Protein AF-A0A0M1P7E1-F1 (afdb_monomer_lite)

Radius of gyration: 19.69 Å; chains: 1; bounding box: 41×51×54 Å

Sequence (138 aa):
MKQKCLGGPGIKRDLYNEAEIALLKEESYTLNNKAEAVSRSNFLPTADNFRFALNIYMRNSPHYKLDLSDGGWETFNKVLKIRHRIVHPKAINDFMIADIDLEIVTKGYRWFNWVVLSALLNLVEYQDEMIKKLKNLN

Structure (mmCIF, N/CA/C/O backbone):
data_AF-A0A0M1P7E1-F1
#
_entry.id   AF-A0A0M1P7E1-F1
#
loop_
_atom_site.group_PDB
_atom_site.id
_atom_site.type_symbol
_atom_site.label_atom_id
_atom_site.label_alt_id
_atom_site.label_comp_id
_atom_site.label_asym_id
_atom_site.label_entity_id
_atom_site.label_seq_id
_atom_site.pdbx_PDB_ins_code
_atom_site.Cartn_x
_atom_site.Cartn_y
_atom_site.Cartn_z
_atom_site.occupancy
_atom_site.B_iso_or_equiv
_atom_site.auth_seq_id
_atom_site.auth_comp_id
_atom_site.auth_asym_id
_atom_site.auth_atom_id
_atom_site.pdbx_PDB_model_num
ATOM 1 N N . MET A 1 1 ? 1.818 -0.957 9.874 1.00 65.56 1 MET A N 1
ATOM 2 C CA . MET A 1 1 ? 0.336 -0.957 9.897 1.00 65.56 1 MET A CA 1
ATOM 3 C C . MET A 1 1 ? -0.213 -2.332 10.269 1.00 65.56 1 MET A C 1
ATOM 5 O O . MET A 1 1 ? -0.729 -2.453 11.367 1.00 65.56 1 MET A O 1
ATOM 9 N N . LYS A 1 2 ? -0.003 -3.387 9.466 1.00 76.44 2 LYS A N 1
ATOM 10 C CA . LYS A 1 2 ? -0.591 -4.725 9.711 1.00 76.44 2 LYS A CA 1
ATOM 11 C C . LYS A 1 2 ? -0.250 -5.369 11.062 1.00 76.44 2 LYS A C 1
ATOM 13 O O . LYS A 1 2 ? -1.142 -5.861 11.737 1.00 76.44 2 LYS A O 1
ATOM 18 N N . GLN A 1 3 ? 1.004 -5.269 11.515 1.00 70.31 3 GLN A N 1
ATOM 19 C CA . GLN A 1 3 ? 1.405 -5.771 12.841 1.00 70.31 3 GLN A CA 1
ATOM 20 C C . GLN A 1 3 ? 0.653 -5.086 13.996 1.00 70.31 3 GLN A C 1
ATOM 22 O O . GLN A 1 3 ? 0.341 -5.730 14.989 1.00 70.31 3 GLN A O 1
ATOM 27 N N . LYS A 1 4 ? 0.273 -3.806 13.851 1.00 68.19 4 LYS A N 1
ATOM 28 C CA . LYS A 1 4 ? -0.590 -3.130 14.836 1.00 68.19 4 LYS A CA 1
ATOM 29 C C . LYS A 1 4 ? -2.029 -3.657 14.805 1.00 68.19 4 LYS A C 1
ATOM 31 O O . LYS A 1 4 ? -2.662 -3.697 15.850 1.00 68.19 4 LYS A O 1
ATOM 36 N N . CYS A 1 5 ? -2.535 -4.076 13.641 1.00 66.25 5 CYS A N 1
ATOM 37 C CA . CYS A 1 5 ? -3.851 -4.715 13.526 1.00 66.25 5 CYS A CA 1
ATOM 38 C C . CYS A 1 5 ? -3.880 -6.106 14.188 1.00 66.25 5 CYS A C 1
ATOM 40 O O . CYS A 1 5 ? -4.927 -6.512 14.681 1.00 66.25 5 CYS A O 1
ATOM 42 N N . LEU A 1 6 ? -2.742 -6.814 14.209 1.00 70.62 6 LEU A N 1
ATOM 43 C CA . LEU A 1 6 ? -2.605 -8.163 14.777 1.00 70.62 6 LEU A CA 1
ATOM 44 C C . LEU A 1 6 ? -2.173 -8.190 16.257 1.00 70.62 6 LEU A C 1
ATOM 46 O O . LEU A 1 6 ? -2.504 -9.139 16.958 1.00 70.62 6 LEU A O 1
ATOM 50 N N . GLY A 1 7 ? -1.425 -7.186 16.730 1.00 57.94 7 GLY A N 1
ATOM 51 C CA . GLY A 1 7 ? -0.747 -7.193 18.036 1.00 57.94 7 GLY A CA 1
ATOM 52 C C . GLY A 1 7 ? -1.481 -6.516 19.201 1.00 57.94 7 GLY A C 1
ATOM 53 O O . GLY A 1 7 ? -0.874 -6.308 20.249 1.00 57.94 7 GLY A O 1
ATOM 54 N N . GLY A 1 8 ? -2.749 -6.127 19.043 1.00 56.16 8 GLY A N 1
ATOM 55 C CA . GLY A 1 8 ? -3.553 -5.627 20.165 1.00 56.16 8 GLY A CA 1
ATOM 56 C C . GLY A 1 8 ? -3.925 -6.753 21.145 1.00 56.16 8 GLY A C 1
ATOM 57 O O . GLY A 1 8 ? -4.051 -7.901 20.712 1.00 56.16 8 GLY A O 1
ATOM 58 N N . PRO A 1 9 ? -4.112 -6.472 22.452 1.00 43.00 9 PRO A N 1
ATOM 59 C CA . PRO A 1 9 ? -4.635 -7.455 23.399 1.00 43.00 9 PRO A CA 1
ATOM 60 C C . PRO A 1 9 ? -6.013 -7.921 22.913 1.00 43.00 9 PRO A C 1
ATOM 62 O O . PRO A 1 9 ? -6.989 -7.174 22.942 1.00 43.00 9 PRO A O 1
ATOM 65 N N . GLY A 1 10 ? -6.039 -9.145 22.389 1.00 47.78 10 GLY A N 1
ATOM 66 C CA . GLY A 1 10 ? -7.129 -9.663 21.577 1.00 47.78 10 GLY A CA 1
ATOM 67 C C . GLY A 1 10 ? -7.077 -9.105 20.155 1.00 47.78 10 GLY A C 1
ATOM 68 O O . GLY A 1 10 ? -7.485 -7.972 19.901 1.00 47.78 10 GLY A O 1
ATOM 69 N N . ILE A 1 11 ? -6.698 -9.944 19.182 1.00 49.81 11 ILE A N 1
ATOM 70 C CA . ILE A 1 11 ? -7.341 -9.841 17.869 1.00 49.81 11 ILE A CA 1
ATOM 71 C C . ILE A 1 11 ? -8.825 -9.942 18.199 1.00 49.81 11 ILE A C 1
ATOM 73 O O . ILE A 1 11 ? -9.297 -11.022 18.557 1.00 49.81 11 ILE A O 1
ATOM 77 N N . LYS A 1 12 ? -9.547 -8.820 18.180 1.00 56.06 12 LYS A N 1
ATOM 78 C CA . LYS A 1 12 ? -11.003 -8.865 18.217 1.00 56.06 12 LYS A CA 1
ATOM 79 C C . LYS A 1 12 ? -11.384 -9.569 16.925 1.00 56.06 12 LYS A C 1
ATOM 81 O O . LYS A 1 12 ? -11.447 -8.929 15.881 1.00 56.06 12 LYS A O 1
ATOM 86 N N . ARG A 1 13 ? -11.520 -10.898 16.975 1.00 53.12 13 ARG A N 1
ATOM 87 C CA . ARG A 1 13 ? -11.939 -11.727 15.837 1.00 53.12 13 ARG A CA 1
ATOM 88 C C . ARG A 1 13 ? -13.264 -11.209 15.270 1.00 53.12 13 ARG A C 1
ATOM 90 O O . ARG A 1 13 ? -13.501 -11.323 14.083 1.00 53.12 13 ARG A O 1
ATOM 97 N N . ASP A 1 14 ? -14.039 -10.504 16.087 1.00 65.62 14 ASP A N 1
ATOM 98 C CA . ASP A 1 14 ? -15.272 -9.823 15.696 1.00 65.62 14 ASP A CA 1
ATOM 99 C C . ASP A 1 14 ? -15.058 -8.620 14.749 1.00 65.62 14 ASP A C 1
ATOM 101 O O . ASP A 1 14 ? -16.005 -8.171 14.112 1.00 65.62 14 ASP A O 1
ATOM 105 N N . LEU A 1 15 ? -13.840 -8.063 14.646 1.00 75.19 15 LEU A N 1
ATOM 106 C CA . LEU A 1 15 ? -13.539 -6.909 1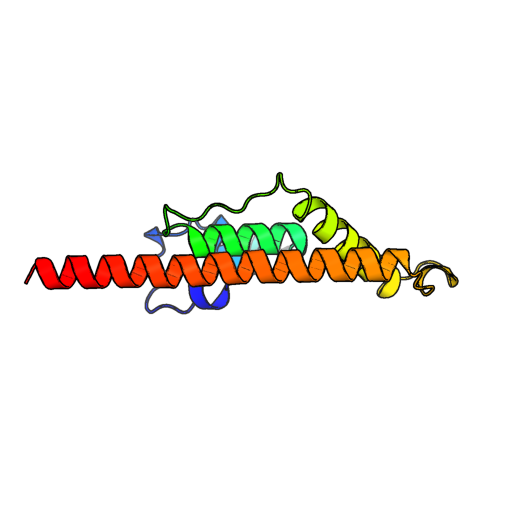3.781 1.00 75.19 15 LEU A CA 1
ATOM 107 C C . LEU A 1 15 ? -13.079 -7.290 12.370 1.00 75.19 15 LEU A C 1
ATOM 109 O O . LEU A 1 15 ? -13.182 -6.456 11.466 1.00 75.19 15 LEU A O 1
ATOM 113 N N . TYR A 1 16 ? -12.535 -8.495 12.184 1.00 86.25 16 TYR A N 1
ATOM 114 C CA . TYR A 1 16 ? -11.945 -8.940 10.921 1.00 86.25 16 TYR A CA 1
ATOM 115 C C . TYR A 1 16 ? -12.448 -10.330 10.570 1.00 86.25 16 TYR A C 1
ATOM 117 O O . TYR A 1 16 ? -12.424 -11.225 11.409 1.00 86.25 16 TYR A O 1
ATOM 125 N N . ASN A 1 17 ? -12.846 -10.538 9.319 1.00 89.94 17 ASN A N 1
ATOM 126 C CA . ASN A 1 17 ? -13.192 -11.886 8.875 1.00 89.94 17 ASN A CA 1
ATOM 127 C C . ASN A 1 17 ? -11.928 -12.751 8.684 1.00 89.94 17 ASN A C 1
ATOM 129 O O . ASN A 1 17 ? -10.810 -12.242 8.586 1.00 89.94 17 ASN A O 1
ATOM 133 N N . GLU A 1 18 ? -12.104 -14.069 8.586 1.00 89.81 18 GLU A N 1
ATOM 134 C CA . GLU A 1 18 ? -10.989 -15.019 8.453 1.00 89.81 18 GLU A CA 1
ATOM 135 C C . GLU A 1 18 ? -10.094 -14.743 7.232 1.00 89.81 18 GLU A C 1
ATOM 137 O O . GLU A 1 18 ? -8.873 -14.895 7.309 1.00 89.81 18 GLU A O 1
ATOM 142 N N . ALA A 1 19 ? -10.663 -14.262 6.120 1.00 91.88 19 ALA A N 1
ATOM 143 C CA . ALA A 1 19 ? -9.883 -13.905 4.937 1.00 91.88 19 ALA A CA 1
ATOM 144 C C . ALA A 1 19 ? -8.986 -12.683 5.197 1.00 91.88 19 ALA A C 1
ATOM 146 O O . ALA A 1 19 ? -7.817 -12.673 4.822 1.00 91.88 19 ALA A O 1
ATOM 147 N N . GLU A 1 20 ? -9.494 -11.665 5.889 1.00 92.38 20 GLU A N 1
ATOM 148 C CA . GLU A 1 20 ? -8.721 -10.485 6.283 1.00 92.38 20 GLU A CA 1
ATOM 149 C C . GLU A 1 20 ? -7.612 -10.841 7.267 1.00 92.38 20 GLU A C 1
ATOM 151 O O . GLU A 1 20 ? -6.496 -10.340 7.136 1.00 92.38 20 GLU A O 1
ATOM 156 N N . ILE A 1 21 ? -7.888 -11.738 8.217 1.00 90.19 21 ILE A N 1
ATOM 157 C CA . ILE A 1 21 ? -6.878 -12.245 9.151 1.00 90.19 21 ILE A CA 1
ATOM 158 C C . ILE A 1 21 ? -5.771 -12.981 8.385 1.00 90.19 21 ILE A C 1
ATOM 160 O O . ILE A 1 21 ? -4.591 -12.721 8.635 1.00 90.19 21 ILE A O 1
ATOM 164 N N . ALA A 1 22 ? -6.122 -13.843 7.427 1.00 91.88 22 ALA A N 1
ATOM 165 C CA . ALA A 1 22 ? -5.151 -14.542 6.585 1.00 91.88 22 ALA A CA 1
ATOM 166 C C . ALA A 1 22 ? -4.289 -13.563 5.763 1.00 91.88 22 ALA A C 1
ATOM 168 O O . ALA A 1 22 ? -3.064 -13.672 5.749 1.00 91.88 22 ALA A O 1
ATOM 169 N N . LEU A 1 23 ? -4.901 -12.539 5.153 1.00 93.38 23 LEU A N 1
ATOM 170 C CA . LEU A 1 23 ? -4.190 -11.494 4.402 1.00 93.38 23 LEU A CA 1
ATOM 171 C C . LEU A 1 23 ? -3.298 -10.616 5.297 1.00 93.38 23 LEU A C 1
ATOM 173 O O . LEU A 1 23 ? -2.197 -10.224 4.899 1.00 93.38 23 LEU A O 1
ATOM 177 N N . LEU A 1 24 ? -3.737 -10.310 6.522 1.00 91.12 24 LEU A N 1
ATOM 178 C CA . LEU A 1 24 ? -2.936 -9.578 7.505 1.00 91.12 24 LEU A CA 1
ATOM 179 C C . LEU A 1 24 ? -1.681 -10.358 7.903 1.00 91.12 24 LEU A C 1
ATOM 181 O O . LEU A 1 24 ? -0.620 -9.745 8.055 1.00 91.12 24 LEU A O 1
ATOM 185 N N . LYS A 1 25 ? -1.808 -11.683 8.034 1.00 90.44 25 LYS A N 1
ATOM 186 C CA . LYS A 1 25 ? -0.707 -12.615 8.309 1.00 90.44 25 LYS A CA 1
ATOM 187 C C . LYS A 1 25 ? 0.138 -12.961 7.080 1.00 90.44 25 LYS A C 1
ATOM 189 O O . LYS A 1 25 ? 1.209 -13.527 7.250 1.00 90.44 25 LYS A O 1
ATOM 194 N N . GLU A 1 26 ? -0.312 -12.600 5.875 1.00 92.50 26 GLU A N 1
ATOM 195 C CA . GLU A 1 26 ? 0.288 -13.042 4.606 1.00 92.50 26 GLU A CA 1
ATOM 196 C C . GLU A 1 26 ? 0.366 -14.577 4.513 1.00 92.50 26 GLU A C 1
ATOM 198 O O . GLU A 1 26 ? 1.387 -15.157 4.147 1.00 92.50 26 GLU A O 1
ATOM 203 N N . GLU A 1 27 ? -0.741 -15.241 4.854 1.00 93.94 27 GLU A N 1
ATOM 204 C CA . GLU A 1 27 ? -0.894 -16.695 4.806 1.00 93.94 27 GLU A CA 1
ATOM 205 C C . GLU A 1 27 ? -1.979 -17.112 3.803 1.00 93.94 27 GLU A C 1
ATOM 207 O O . GLU A 1 27 ? -2.942 -16.391 3.534 1.00 93.94 27 GLU A O 1
ATOM 212 N N . SER A 1 28 ? -1.822 -18.310 3.249 1.00 92.81 28 SER A N 1
ATOM 213 C CA . SER A 1 28 ? -2.845 -19.029 2.487 1.00 92.81 28 SER A CA 1
ATOM 214 C C . SER A 1 28 ? -2.959 -20.451 3.022 1.00 92.81 28 SER A C 1
ATOM 216 O O . SER A 1 28 ? -1.973 -21.010 3.505 1.00 92.81 28 SER A O 1
ATOM 218 N N . TYR A 1 29 ? -4.150 -21.038 2.942 1.00 93.81 29 TYR A N 1
ATOM 219 C CA . TYR A 1 29 ? -4.412 -22.394 3.417 1.00 93.81 29 TYR A CA 1
ATOM 220 C C . TYR A 1 29 ? -4.662 -23.319 2.228 1.00 93.81 29 TYR A C 1
ATOM 222 O O . TYR A 1 29 ? -5.387 -22.969 1.298 1.00 93.81 29 TYR A O 1
ATOM 230 N N . THR A 1 30 ? -4.042 -24.493 2.245 1.00 93.75 30 THR A N 1
ATOM 231 C CA . THR A 1 30 ? -4.191 -25.523 1.210 1.00 93.75 30 THR A CA 1
ATOM 232 C C . THR A 1 30 ? -4.161 -26.912 1.841 1.00 93.75 30 THR A C 1
ATOM 234 O O . THR A 1 30 ? -3.855 -27.047 3.026 1.00 93.75 30 THR A O 1
ATOM 237 N N . LEU A 1 31 ? -4.478 -27.947 1.066 1.00 96.19 31 LEU A N 1
ATOM 238 C CA . LEU A 1 31 ? -4.351 -29.336 1.496 1.00 96.19 31 LEU A CA 1
ATOM 239 C C . LEU A 1 31 ? -3.000 -29.901 1.059 1.00 96.19 31 LEU A C 1
ATOM 241 O O . LEU A 1 31 ? -2.515 -29.628 -0.041 1.00 96.19 31 LEU A O 1
ATOM 245 N N . ASN A 1 32 ? -2.384 -30.698 1.924 1.00 93.88 32 ASN A N 1
ATOM 246 C CA . ASN A 1 32 ? -1.220 -31.497 1.558 1.00 93.88 32 ASN A CA 1
ATOM 247 C C . ASN A 1 32 ? -1.642 -32.845 0.931 1.00 93.88 32 ASN A C 1
ATOM 249 O O . ASN A 1 32 ? -2.823 -33.175 0.830 1.00 93.88 32 ASN A O 1
ATOM 253 N N . ASN A 1 33 ? -0.660 -33.667 0.554 1.00 94.50 33 ASN A N 1
ATOM 254 C CA . ASN A 1 33 ? -0.886 -34.978 -0.072 1.00 94.50 33 ASN A CA 1
ATOM 255 C C . ASN A 1 33 ? -1.576 -36.002 0.857 1.00 94.50 33 ASN A C 1
ATOM 257 O O . ASN A 1 33 ? -1.945 -37.080 0.404 1.00 94.50 33 ASN A O 1
ATOM 261 N N . LYS A 1 34 ? -1.722 -35.686 2.150 1.00 96.31 34 LYS A N 1
ATOM 262 C CA . LYS A 1 34 ? -2.437 -36.480 3.160 1.00 96.31 34 LYS A CA 1
ATOM 263 C C . LYS A 1 34 ? -3.833 -35.921 3.465 1.00 96.31 34 LYS A C 1
ATOM 265 O O . LYS A 1 34 ? -4.463 -36.369 4.414 1.00 96.31 34 LYS A O 1
ATOM 270 N N . ALA A 1 35 ? -4.305 -34.950 2.676 1.00 93.56 35 ALA A N 1
ATOM 271 C CA . ALA A 1 35 ? -5.556 -34.228 2.899 1.00 93.56 35 ALA A CA 1
ATOM 272 C C . ALA A 1 35 ? -5.617 -33.463 4.240 1.00 93.56 35 ALA A C 1
ATOM 274 O O . ALA A 1 35 ? -6.697 -33.221 4.773 1.00 93.56 35 ALA A O 1
ATOM 275 N N . GLU A 1 36 ? -4.470 -33.033 4.771 1.00 96.19 36 GLU A N 1
ATOM 276 C CA . GLU A 1 36 ? -4.392 -32.197 5.974 1.00 96.19 36 GLU A CA 1
ATOM 277 C C . GLU A 1 36 ? -4.250 -30.720 5.587 1.00 96.19 36 GLU A C 1
ATOM 279 O O . GLU A 1 36 ? -3.545 -30.380 4.629 1.00 96.19 36 GLU A O 1
ATOM 284 N N . ALA A 1 37 ? -4.891 -29.832 6.351 1.00 95.12 37 ALA A N 1
ATOM 285 C CA . ALA A 1 37 ? -4.772 -28.392 6.159 1.00 95.12 37 ALA A CA 1
ATOM 286 C C . ALA A 1 37 ? -3.372 -27.901 6.554 1.00 95.12 37 ALA A C 1
ATOM 288 O O . ALA A 1 37 ? -2.901 -28.144 7.665 1.00 95.12 37 ALA A O 1
ATOM 289 N N . VAL A 1 38 ? -2.725 -27.168 5.652 1.00 94.94 38 VAL A N 1
ATOM 290 C CA . VAL A 1 38 ? -1.415 -26.553 5.876 1.00 94.94 38 VAL A CA 1
ATOM 291 C C . VAL A 1 38 ? -1.448 -25.082 5.481 1.00 94.94 38 VAL A C 1
ATOM 293 O O . VAL A 1 38 ? -2.087 -24.710 4.492 1.00 94.94 38 VAL A O 1
ATOM 296 N N . SER A 1 39 ? -0.749 -24.239 6.240 1.00 94.19 39 SER A N 1
ATOM 297 C CA . SER A 1 39 ? -0.520 -22.848 5.860 1.00 94.19 39 SER A CA 1
ATOM 298 C C . SER A 1 39 ? 0.721 -22.728 4.977 1.00 94.19 39 SER A C 1
ATOM 300 O O . SER A 1 39 ? 1.694 -23.475 5.107 1.00 94.19 39 SER A O 1
ATOM 302 N N . ARG A 1 40 ? 0.691 -21.772 4.052 1.00 92.31 40 ARG A N 1
ATOM 303 C CA . ARG A 1 40 ? 1.845 -21.345 3.260 1.00 92.31 40 ARG A CA 1
ATOM 304 C C . ARG A 1 40 ? 1.934 -19.832 3.267 1.00 92.31 40 ARG A C 1
ATOM 306 O O . ARG A 1 40 ? 0.907 -19.153 3.283 1.00 92.31 40 ARG A O 1
ATOM 313 N N . SER A 1 41 ? 3.160 -19.319 3.197 1.00 90.62 41 SER A N 1
ATOM 314 C CA . SER A 1 41 ? 3.384 -17.891 2.985 1.00 90.62 41 SER A CA 1
ATOM 315 C C . SER A 1 41 ? 2.752 -17.458 1.661 1.00 90.62 41 SER A C 1
ATOM 317 O O . SER A 1 41 ? 2.907 -18.127 0.637 1.00 90.62 41 SER A O 1
ATOM 319 N N . ASN A 1 42 ? 2.012 -16.357 1.710 1.00 90.88 42 ASN A N 1
ATOM 320 C CA . ASN A 1 42 ? 1.301 -15.768 0.592 1.00 90.88 42 ASN A CA 1
ATOM 321 C C . ASN A 1 42 ? 1.767 -14.323 0.404 1.00 90.88 42 ASN A C 1
ATOM 323 O O . ASN A 1 42 ? 1.252 -13.399 1.035 1.00 90.88 42 ASN A O 1
ATOM 327 N N . PHE A 1 43 ? 2.753 -14.139 -0.471 1.00 89.25 43 PHE A N 1
ATOM 328 C CA . PHE A 1 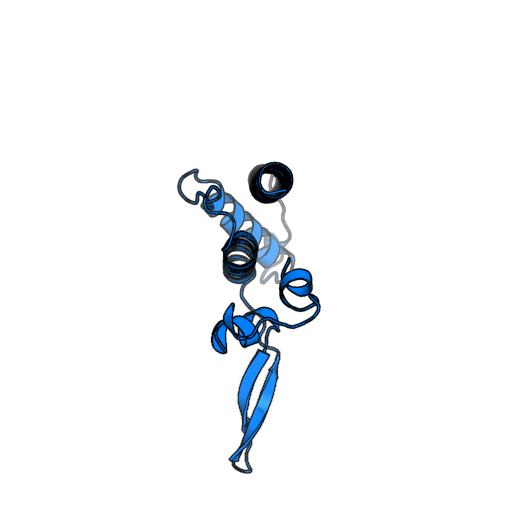43 ? 3.282 -12.819 -0.788 1.00 89.25 43 PHE A CA 1
ATOM 329 C C . PHE A 1 43 ? 2.275 -12.022 -1.613 1.00 89.25 43 PHE A C 1
ATOM 331 O O . PHE A 1 43 ? 2.040 -12.299 -2.790 1.00 89.25 43 PHE A O 1
ATOM 338 N N . LEU A 1 44 ? 1.697 -10.999 -0.989 1.00 92.62 44 LEU A N 1
ATOM 339 C CA . LEU A 1 44 ? 0.728 -10.125 -1.636 1.00 92.62 44 LEU A CA 1
ATOM 340 C C . LEU A 1 44 ? 1.434 -9.109 -2.552 1.00 92.62 44 LEU A C 1
ATOM 342 O O . LEU A 1 44 ? 2.443 -8.521 -2.140 1.00 92.62 44 LEU A O 1
ATOM 346 N N . PRO A 1 45 ? 0.893 -8.819 -3.753 1.00 94.06 45 PRO A N 1
ATOM 347 C CA . PRO A 1 45 ? 1.389 -7.732 -4.592 1.00 94.06 45 PRO A CA 1
ATOM 348 C C . PRO A 1 45 ? 1.460 -6.419 -3.804 1.00 94.06 45 PRO A C 1
ATOM 350 O O . PRO A 1 45 ? 0.506 -6.045 -3.124 1.00 94.06 45 PRO A O 1
ATOM 353 N N . THR A 1 46 ? 2.584 -5.698 -3.887 1.00 93.94 46 THR A N 1
ATOM 354 C CA . THR A 1 46 ? 2.843 -4.515 -3.043 1.00 93.94 46 THR A CA 1
ATOM 355 C C . THR A 1 46 ? 1.735 -3.464 -3.129 1.00 93.94 46 THR A C 1
ATOM 357 O O . THR A 1 46 ? 1.354 -2.898 -2.107 1.00 93.94 46 THR A O 1
ATOM 360 N N . ALA A 1 47 ? 1.202 -3.224 -4.331 1.00 94.62 47 ALA A N 1
ATOM 361 C CA . ALA A 1 47 ? 0.119 -2.272 -4.563 1.00 94.62 47 ALA A CA 1
ATOM 362 C C . ALA A 1 47 ? -1.153 -2.661 -3.789 1.00 94.62 47 ALA A C 1
ATOM 364 O O . ALA A 1 47 ? -1.694 -1.863 -3.019 1.00 94.62 47 ALA A O 1
ATOM 365 N N . ASP A 1 48 ? -1.593 -3.908 -3.946 1.00 94.12 48 ASP A N 1
ATOM 366 C CA . ASP A 1 48 ? -2.803 -4.417 -3.303 1.00 94.12 48 ASP A CA 1
ATOM 367 C C . ASP A 1 48 ? -2.627 -4.519 -1.790 1.00 94.12 48 ASP A C 1
ATOM 369 O O . ASP A 1 48 ? -3.504 -4.101 -1.037 1.00 94.12 48 ASP A O 1
ATOM 373 N N . ASN A 1 49 ? -1.458 -4.981 -1.339 1.00 94.88 49 ASN A N 1
ATOM 374 C CA . ASN A 1 49 ? -1.116 -5.072 0.078 1.00 94.88 49 ASN A CA 1
ATOM 375 C C . ASN A 1 49 ? -1.125 -3.690 0.747 1.00 94.88 49 ASN A C 1
ATOM 377 O O . ASN A 1 49 ? -1.638 -3.549 1.854 1.00 94.88 49 ASN A O 1
ATOM 381 N N . PHE A 1 50 ? -0.605 -2.655 0.077 1.00 94.56 50 PHE A N 1
ATOM 382 C CA . PHE A 1 50 ? -0.636 -1.284 0.586 1.00 94.56 50 PHE A CA 1
ATOM 383 C C . PHE A 1 50 ? -2.071 -0.772 0.753 1.00 94.56 50 PHE A C 1
ATOM 385 O O . PHE A 1 50 ? -2.434 -0.315 1.838 1.00 94.56 50 PHE A O 1
ATOM 392 N N . ARG A 1 51 ? -2.910 -0.908 -0.284 1.00 93.94 51 ARG A N 1
ATOM 393 C CA . ARG A 1 51 ? -4.325 -0.499 -0.225 1.00 93.94 51 ARG A CA 1
ATOM 394 C C . ARG A 1 51 ? -5.087 -1.257 0.851 1.00 93.94 51 ARG A C 1
ATOM 396 O O . ARG A 1 51 ? -5.797 -0.646 1.645 1.00 93.94 51 ARG A O 1
ATOM 403 N N . PHE A 1 52 ? -4.921 -2.575 0.895 1.00 93.88 52 PHE A N 1
ATOM 404 C CA . PHE A 1 52 ? -5.534 -3.427 1.904 1.00 93.88 52 PHE A CA 1
ATOM 405 C C . PHE A 1 52 ? -5.122 -3.001 3.315 1.00 93.88 52 PHE A C 1
ATOM 407 O O . PHE A 1 52 ? -5.983 -2.749 4.155 1.00 93.88 52 PHE A O 1
ATOM 414 N N . ALA A 1 53 ? -3.818 -2.856 3.566 1.00 92.69 53 ALA A N 1
ATOM 415 C CA . ALA A 1 53 ? -3.302 -2.477 4.874 1.00 92.69 53 ALA A CA 1
ATOM 416 C C . ALA A 1 53 ? -3.842 -1.119 5.331 1.00 92.69 53 ALA A C 1
ATOM 418 O O . ALA A 1 53 ? -4.208 -0.985 6.496 1.00 92.69 53 ALA A O 1
ATOM 419 N N . LEU A 1 54 ? -3.914 -0.136 4.431 1.00 92.62 54 LEU A N 1
ATOM 420 C CA . LEU A 1 54 ? -4.432 1.189 4.753 1.00 92.62 54 LEU A CA 1
ATOM 421 C C . LEU A 1 54 ? -5.940 1.161 5.030 1.00 92.62 54 LEU A C 1
ATOM 423 O O . LEU A 1 54 ? -6.380 1.705 6.038 1.00 92.62 54 LEU A O 1
ATOM 427 N N . ASN A 1 55 ? -6.718 0.468 4.194 1.00 90.88 55 ASN A N 1
ATOM 428 C CA . ASN A 1 55 ? -8.163 0.320 4.379 1.00 90.88 55 ASN A CA 1
ATOM 429 C C . ASN A 1 55 ? -8.505 -0.390 5.694 1.00 90.88 55 ASN A C 1
ATOM 431 O O . ASN A 1 55 ? -9.419 0.024 6.400 1.00 90.88 55 ASN A O 1
ATOM 435 N N . ILE A 1 56 ? -7.767 -1.449 6.038 1.00 90.44 56 ILE A N 1
ATOM 436 C CA . ILE A 1 56 ? -7.953 -2.167 7.303 1.00 90.44 56 ILE A CA 1
ATOM 437 C C . ILE A 1 56 ? -7.561 -1.281 8.483 1.00 90.44 56 ILE A C 1
ATOM 439 O O . ILE A 1 56 ? -8.297 -1.206 9.464 1.00 90.44 56 ILE A O 1
ATOM 443 N N . TYR A 1 57 ? -6.428 -0.584 8.383 1.00 87.69 57 TYR A N 1
ATOM 444 C CA . TYR A 1 57 ? -5.941 0.286 9.448 1.00 87.69 57 TYR A CA 1
ATOM 445 C C . TYR A 1 57 ? -6.891 1.460 9.727 1.00 87.69 57 TYR A C 1
ATOM 447 O O . TYR A 1 57 ? -7.091 1.818 10.884 1.00 87.69 57 TYR A O 1
ATOM 455 N N . MET A 1 58 ? -7.515 2.010 8.683 1.00 88.75 58 MET A N 1
ATOM 456 C CA . MET A 1 58 ? -8.409 3.168 8.771 1.00 88.75 58 MET A CA 1
ATOM 457 C C . MET A 1 58 ? -9.898 2.806 8.861 1.00 88.75 58 MET A C 1
ATOM 459 O O . MET A 1 58 ? -10.722 3.707 8.944 1.00 88.75 58 MET A O 1
ATOM 463 N N . ARG A 1 59 ? -10.266 1.515 8.903 1.00 86.25 59 ARG A N 1
ATOM 464 C CA . ARG A 1 59 ? -11.667 1.036 8.913 1.00 86.25 59 ARG A CA 1
ATOM 465 C C . ARG A 1 59 ? -12.559 1.736 9.942 1.00 86.25 59 ARG A C 1
ATOM 467 O O . ARG A 1 59 ? -13.720 2.003 9.659 1.00 86.25 59 ARG A O 1
ATOM 474 N N . ASN A 1 60 ? -12.019 2.000 11.129 1.00 82.06 60 ASN A N 1
ATOM 475 C CA . ASN A 1 60 ? -12.763 2.606 12.236 1.00 82.06 60 ASN A CA 1
ATOM 476 C C . ASN A 1 60 ? -12.685 4.139 12.255 1.00 82.06 60 ASN A C 1
ATOM 478 O O . ASN A 1 60 ? -13.265 4.748 13.148 1.00 82.06 60 ASN A O 1
ATOM 482 N N . SER A 1 61 ? -11.974 4.755 11.305 1.00 83.31 61 SER A N 1
ATOM 483 C CA . SER A 1 61 ? -11.915 6.207 11.163 1.00 83.31 61 SER A CA 1
ATOM 484 C C . SER A 1 61 ? -12.840 6.653 10.026 1.00 83.31 61 SER A C 1
ATOM 486 O O . SER A 1 61 ? -12.447 6.607 8.858 1.00 83.31 61 SER A O 1
ATOM 488 N N . PRO A 1 62 ? -14.081 7.079 10.324 1.00 76.56 62 PRO A N 1
ATOM 489 C CA . PRO A 1 62 ? -15.095 7.352 9.301 1.00 76.56 62 PRO A CA 1
ATOM 490 C C . PRO A 1 62 ? -14.744 8.535 8.388 1.00 76.56 62 PRO A C 1
ATOM 492 O O . PRO A 1 62 ? -15.347 8.698 7.330 1.00 76.56 62 PRO A O 1
ATOM 495 N N . HIS A 1 63 ? -13.778 9.362 8.789 1.00 81.25 63 HIS A N 1
ATOM 496 C CA . HIS A 1 63 ? -13.393 10.584 8.088 1.00 81.25 63 HIS A CA 1
ATOM 497 C C . HIS A 1 63 ? -12.238 10.390 7.100 1.00 81.25 63 HIS A C 1
ATOM 499 O O . HIS A 1 63 ? -11.934 11.310 6.343 1.00 81.25 63 HIS A O 1
ATOM 505 N N . TYR A 1 64 ? -11.614 9.208 7.064 1.00 88.50 64 TYR A N 1
ATOM 506 C CA . TYR A 1 64 ? -10.544 8.924 6.117 1.00 88.50 64 TYR A CA 1
ATOM 507 C C . TYR A 1 64 ? -11.007 8.012 4.988 1.00 88.50 64 TYR A C 1
ATOM 509 O O . TYR A 1 64 ? -11.479 6.896 5.205 1.00 88.50 64 TYR A O 1
ATOM 517 N N . LYS A 1 65 ? -10.761 8.453 3.756 1.00 88.50 65 LYS A N 1
ATOM 518 C CA . LYS A 1 65 ? -10.877 7.626 2.562 1.00 88.50 65 LYS A CA 1
ATOM 519 C C . LYS A 1 65 ? -9.651 7.854 1.695 1.00 88.50 65 LYS A C 1
ATOM 521 O O . LYS A 1 65 ? -9.320 8.993 1.382 1.00 88.50 65 LYS A O 1
ATOM 526 N N . LEU A 1 66 ? -8.998 6.767 1.295 1.00 89.75 66 LEU A N 1
ATOM 527 C CA . LEU A 1 66 ? -7.920 6.835 0.317 1.00 89.75 66 LEU A CA 1
ATOM 528 C C . LEU A 1 66 ? -8.489 7.325 -1.022 1.00 89.75 66 LEU A C 1
ATOM 530 O O . LEU A 1 66 ? -9.312 6.633 -1.629 1.00 89.75 66 LEU A O 1
ATOM 534 N N . ASP A 1 67 ? -8.041 8.493 -1.475 1.00 89.25 67 ASP A N 1
ATOM 535 C CA . ASP A 1 67 ? -8.329 8.978 -2.820 1.00 89.25 67 ASP A CA 1
ATOM 536 C C . ASP A 1 67 ? -7.371 8.322 -3.822 1.00 89.25 67 ASP A C 1
ATOM 538 O O . ASP A 1 67 ? -6.157 8.286 -3.629 1.00 89.25 67 ASP A O 1
ATOM 542 N N . LEU A 1 68 ? -7.942 7.747 -4.877 1.00 90.69 68 LEU A N 1
ATOM 543 C CA . LEU A 1 68 ? -7.213 7.093 -5.965 1.00 90.69 68 LEU A CA 1
ATOM 544 C C . LEU A 1 68 ? -7.375 7.846 -7.294 1.00 90.69 68 LEU A C 1
ATOM 546 O O . LEU A 1 68 ? -6.826 7.410 -8.306 1.00 90.69 68 LEU A O 1
ATOM 550 N N . SER A 1 69 ? -8.159 8.927 -7.306 1.00 90.56 69 SER A N 1
ATOM 551 C CA . SER A 1 69 ? -8.524 9.689 -8.503 1.00 90.56 69 SER A CA 1
ATOM 552 C C . SER A 1 69 ? -7.574 10.850 -8.809 1.00 90.56 69 SER A C 1
ATOM 554 O O . SER A 1 69 ? -7.589 11.369 -9.921 1.00 90.56 69 SER A O 1
ATOM 556 N N . ASP A 1 70 ? -6.684 11.198 -7.878 1.00 88.88 70 ASP A N 1
ATOM 557 C CA . ASP A 1 70 ? -5.721 12.304 -7.982 1.00 88.88 70 ASP A CA 1
ATOM 558 C C . ASP A 1 70 ? -4.514 12.030 -8.911 1.00 88.88 70 ASP A C 1
ATOM 560 O O . ASP A 1 70 ? -3.583 12.831 -8.991 1.00 88.88 70 ASP A O 1
ATOM 564 N N . GLY A 1 71 ? -4.487 10.877 -9.590 1.00 92.81 71 GLY A N 1
ATOM 565 C CA . GLY A 1 71 ? -3.366 10.421 -10.427 1.00 92.81 71 GLY A CA 1
ATOM 566 C C . GLY A 1 71 ? -2.121 9.977 -9.640 1.00 92.81 71 GLY A C 1
ATOM 567 O O . GLY A 1 71 ? -1.181 9.399 -10.204 1.00 92.81 71 GLY A O 1
ATOM 568 N N . GLY A 1 72 ? -2.101 10.174 -8.324 1.00 94.44 72 GLY A N 1
ATOM 569 C CA . GLY A 1 72 ? -1.019 9.748 -7.455 1.00 94.44 72 GLY A CA 1
ATOM 570 C C . GLY A 1 72 ? -0.960 8.232 -7.304 1.00 94.44 72 GLY A C 1
ATOM 571 O O . GLY A 1 72 ? 0.129 7.655 -7.349 1.00 94.44 72 GLY A O 1
ATOM 572 N N . TRP A 1 73 ? -2.116 7.559 -7.284 1.00 95.62 73 TRP A N 1
ATOM 573 C CA . TRP A 1 73 ? -2.179 6.095 -7.346 1.00 95.62 73 TRP A CA 1
ATOM 574 C C . TRP A 1 73 ? -1.549 5.533 -8.626 1.00 95.62 73 TRP A C 1
ATOM 576 O O . TRP A 1 73 ? -0.768 4.578 -8.583 1.00 95.62 73 TRP A O 1
ATOM 586 N N . GLU A 1 74 ? -1.849 6.126 -9.782 1.00 96.69 74 GLU A N 1
ATOM 587 C CA . GLU A 1 74 ? -1.247 5.714 -11.053 1.00 96.69 74 GLU A CA 1
ATOM 588 C C . GLU A 1 74 ? 0.274 5.919 -11.023 1.00 96.69 74 GLU A C 1
ATOM 590 O O . GLU A 1 74 ? 1.043 5.036 -11.414 1.00 96.69 74 GLU A O 1
ATOM 595 N N . THR A 1 75 ? 0.715 7.059 -10.487 1.00 96.88 75 THR A N 1
ATOM 596 C CA . THR A 1 75 ? 2.136 7.376 -10.317 1.00 96.88 75 THR A CA 1
ATOM 597 C C . THR A 1 75 ? 2.827 6.363 -9.404 1.00 96.88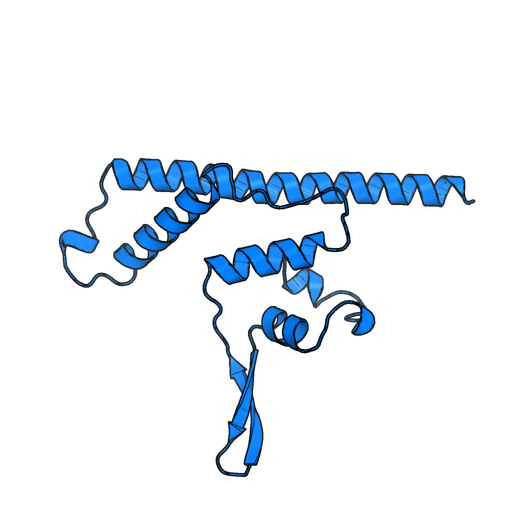 75 THR A C 1
ATOM 599 O O . THR A 1 75 ? 3.884 5.844 -9.759 1.00 96.88 75 THR A O 1
ATOM 602 N N . PHE A 1 76 ? 2.215 5.994 -8.279 1.00 96.88 76 PHE A N 1
ATOM 603 C CA . PHE A 1 76 ? 2.729 4.959 -7.382 1.00 96.88 76 PHE A CA 1
ATOM 604 C C . PHE A 1 76 ? 2.877 3.602 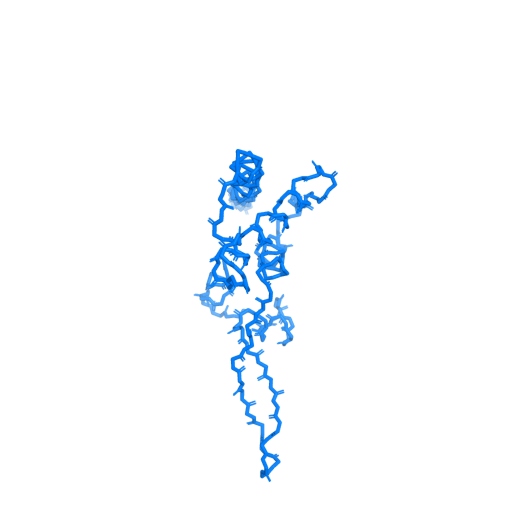-8.085 1.00 96.88 76 PHE A C 1
ATOM 606 O O . PHE A 1 76 ? 3.902 2.934 -7.945 1.00 96.88 76 PHE A O 1
ATOM 613 N N . ASN A 1 77 ? 1.915 3.212 -8.925 1.00 96.81 77 ASN A N 1
ATOM 614 C CA . ASN A 1 77 ? 2.035 1.989 -9.725 1.00 96.81 77 ASN A CA 1
ATOM 615 C C . ASN A 1 77 ? 3.193 2.055 -10.732 1.00 96.81 77 ASN A C 1
ATOM 617 O O . ASN A 1 77 ? 3.885 1.055 -10.938 1.00 96.81 77 ASN A O 1
ATOM 621 N N . LYS A 1 78 ? 3.452 3.221 -11.340 1.00 97.75 78 LYS A N 1
ATOM 622 C CA . LYS A 1 78 ? 4.624 3.419 -12.210 1.00 97.75 78 LYS A CA 1
ATOM 623 C C . LYS A 1 78 ? 5.933 3.257 -11.429 1.00 97.75 78 LYS A C 1
ATOM 625 O O . LYS A 1 78 ? 6.833 2.580 -11.921 1.00 97.75 78 LYS A O 1
ATOM 630 N N . VAL A 1 79 ? 6.012 3.756 -10.192 1.00 97.81 79 VAL A N 1
ATOM 631 C CA . VAL A 1 79 ? 7.169 3.526 -9.300 1.00 97.81 79 VAL A CA 1
ATOM 632 C C . VAL A 1 79 ? 7.417 2.037 -9.070 1.00 97.81 79 VAL A C 1
ATOM 634 O O . VAL A 1 79 ? 8.556 1.581 -9.170 1.00 97.81 79 VAL A O 1
ATOM 637 N N . LEU A 1 80 ? 6.369 1.248 -8.816 1.00 97.12 80 LEU A N 1
ATOM 638 C CA . LEU A 1 80 ? 6.516 -0.200 -8.630 1.00 97.12 80 LEU A CA 1
ATOM 639 C C . LEU A 1 80 ? 7.029 -0.903 -9.894 1.00 97.12 80 LEU A C 1
ATOM 641 O O . LEU A 1 80 ? 7.840 -1.824 -9.784 1.00 97.12 80 LEU A O 1
ATOM 645 N N . LYS A 1 81 ? 6.618 -0.449 -11.085 1.00 96.44 81 LYS A N 1
ATOM 646 C CA . LYS A 1 81 ? 7.148 -0.953 -12.363 1.00 96.44 81 LYS A CA 1
ATOM 647 C C . LYS A 1 81 ? 8.628 -0.610 -12.543 1.00 96.44 81 LYS A C 1
ATOM 649 O O . LYS A 1 81 ? 9.395 -1.490 -12.925 1.00 96.44 81 LYS A O 1
ATOM 654 N N . ILE A 1 82 ? 9.034 0.621 -12.221 1.00 96.75 82 ILE A N 1
ATOM 655 C CA . ILE A 1 82 ? 10.445 1.046 -12.255 1.00 96.75 82 ILE A CA 1
ATOM 656 C C . ILE A 1 82 ? 11.273 0.186 -11.295 1.00 96.75 82 ILE A C 1
ATOM 658 O O . ILE A 1 82 ? 12.273 -0.398 -11.705 1.00 96.75 82 ILE A O 1
ATOM 662 N N . ARG A 1 83 ? 10.816 0.014 -10.045 1.00 95.62 83 ARG A N 1
ATOM 663 C CA . ARG A 1 83 ? 11.465 -0.877 -9.072 1.00 95.62 83 ARG A CA 1
ATOM 664 C C . ARG A 1 83 ? 11.616 -2.284 -9.640 1.00 95.62 83 ARG A C 1
ATOM 666 O O . ARG A 1 83 ? 12.715 -2.822 -9.612 1.00 95.62 83 ARG A O 1
ATOM 673 N N . HIS A 1 84 ? 10.526 -2.876 -10.134 1.00 95.56 84 HIS A N 1
ATOM 674 C CA . HIS A 1 84 ? 10.529 -4.236 -10.671 1.00 95.56 84 HIS A CA 1
ATOM 675 C C . HIS A 1 84 ? 11.539 -4.393 -11.814 1.00 95.56 84 HIS A C 1
ATOM 677 O O . HIS A 1 84 ? 12.288 -5.364 -11.823 1.00 95.56 84 HIS A O 1
ATOM 683 N N . ARG A 1 85 ? 11.587 -3.430 -12.744 1.00 95.81 85 ARG A N 1
ATOM 684 C CA . ARG A 1 85 ? 12.557 -3.402 -13.847 1.00 95.81 85 ARG A CA 1
ATOM 685 C C . ARG A 1 85 ? 14.002 -3.425 -13.339 1.00 95.81 85 ARG A C 1
ATOM 687 O O . ARG A 1 85 ? 14.790 -4.223 -13.824 1.00 95.81 85 ARG A O 1
ATOM 694 N N . ILE A 1 86 ? 14.323 -2.607 -12.335 1.00 95.19 86 ILE A N 1
ATOM 695 C CA . ILE A 1 86 ? 15.683 -2.495 -11.782 1.00 95.19 86 ILE A CA 1
ATOM 696 C C . ILE A 1 86 ? 16.084 -3.746 -10.984 1.00 95.19 86 ILE A C 1
ATOM 698 O O . ILE A 1 86 ? 17.226 -4.186 -11.071 1.00 95.19 86 ILE A O 1
ATOM 702 N N . VAL A 1 87 ? 15.168 -4.325 -10.194 1.00 94.50 87 VAL A N 1
ATOM 703 C CA . VAL A 1 87 ? 15.487 -5.486 -9.337 1.00 94.50 87 VAL A CA 1
ATOM 704 C C . VAL A 1 87 ? 15.430 -6.829 -10.066 1.00 94.50 87 VAL A C 1
ATOM 706 O O . VAL A 1 87 ? 16.079 -7.783 -9.642 1.00 94.50 87 VAL A O 1
ATOM 709 N N . HIS A 1 88 ? 14.671 -6.914 -11.159 1.00 93.81 88 HIS A N 1
ATOM 710 C CA . HIS A 1 88 ? 14.543 -8.109 -11.993 1.00 93.81 88 HIS A CA 1
ATOM 711 C C . HIS A 1 88 ? 14.749 -7.760 -13.477 1.00 93.81 88 HIS A C 1
ATOM 713 O O . HIS A 1 88 ? 13.819 -7.897 -14.281 1.00 93.81 88 HIS A O 1
ATOM 719 N N . PRO A 1 89 ? 15.954 -7.290 -13.845 1.00 94.81 89 PRO A N 1
ATOM 720 C CA . PRO A 1 89 ? 16.252 -6.853 -15.199 1.00 94.81 89 PRO A CA 1
ATOM 721 C C . PRO A 1 89 ? 16.312 -8.054 -16.142 1.00 94.81 89 PRO A C 1
ATOM 723 O O . PRO A 1 89 ? 16.898 -9.090 -15.824 1.00 94.81 89 PRO A O 1
ATOM 726 N N . LYS A 1 90 ? 15.702 -7.916 -17.318 1.00 94.81 90 LYS A N 1
ATOM 727 C CA . LYS A 1 90 ? 15.735 -8.913 -18.397 1.00 94.81 90 LYS A CA 1
ATOM 728 C C . LYS A 1 90 ? 16.778 -8.568 -19.457 1.00 94.81 90 LYS A C 1
ATOM 730 O O . LYS A 1 90 ? 17.192 -9.446 -20.208 1.00 94.81 90 LYS A O 1
ATOM 735 N N . ALA A 1 91 ? 17.201 -7.309 -19.515 1.00 95.00 91 ALA A N 1
ATOM 736 C CA . ALA A 1 91 ? 18.259 -6.823 -20.388 1.00 95.00 91 ALA A CA 1
ATOM 737 C C . ALA A 1 91 ? 19.123 -5.769 -19.680 1.00 95.00 91 ALA A C 1
ATOM 739 O O . ALA A 1 91 ? 18.708 -5.162 -18.699 1.00 95.00 91 ALA A O 1
ATOM 740 N N . ILE A 1 92 ? 20.314 -5.494 -20.221 1.00 92.00 92 ILE A N 1
ATOM 741 C CA . ILE A 1 92 ? 21.230 -4.466 -19.689 1.00 92.00 92 ILE A CA 1
ATOM 742 C C . ILE A 1 92 ? 20.550 -3.089 -19.627 1.00 92.00 92 ILE A C 1
ATOM 744 O O . ILE A 1 92 ? 20.710 -2.360 -18.652 1.00 92.00 92 ILE A O 1
ATOM 748 N N . ASN A 1 93 ? 19.725 -2.762 -20.623 1.00 92.38 93 ASN A N 1
ATOM 749 C CA . ASN A 1 93 ? 19.000 -1.491 -20.662 1.00 92.38 93 ASN A CA 1
ATOM 750 C C . ASN A 1 93 ? 18.008 -1.320 -19.499 1.00 92.38 93 ASN A C 1
ATOM 752 O O . ASN A 1 93 ? 17.667 -0.190 -19.166 1.00 92.38 93 ASN A O 1
ATOM 756 N N . ASP A 1 94 ? 17.577 -2.399 -18.838 1.00 93.44 94 ASP A N 1
ATOM 757 C CA . ASP A 1 94 ? 16.684 -2.305 -17.681 1.00 93.44 94 ASP A CA 1
ATOM 758 C C . ASP A 1 94 ? 17.367 -1.679 -16.457 1.00 93.44 94 ASP A C 1
ATOM 760 O O . ASP A 1 94 ? 16.675 -1.136 -15.596 1.00 93.44 94 ASP A O 1
ATOM 764 N N . PHE A 1 95 ? 18.703 -1.680 -16.400 1.00 90.75 95 PHE A N 1
ATOM 765 C CA . PHE A 1 95 ? 19.469 -0.979 -15.366 1.00 90.75 95 PHE A CA 1
ATOM 766 C C . PHE A 1 95 ? 19.583 0.529 -15.613 1.00 90.75 95 PHE A C 1
ATOM 768 O O . PHE A 1 95 ? 19.958 1.267 -14.703 1.00 90.75 95 PHE A O 1
ATOM 775 N N . MET A 1 96 ? 19.277 1.001 -16.824 1.00 93.44 96 MET A N 1
ATOM 776 C CA . MET A 1 96 ? 19.398 2.415 -17.163 1.00 93.44 96 MET A CA 1
ATOM 777 C C . MET A 1 96 ? 18.294 3.205 -16.461 1.00 93.44 96 MET A C 1
ATOM 779 O O . MET A 1 96 ? 17.106 2.927 -16.638 1.00 93.44 96 MET A O 1
ATOM 783 N N . ILE A 1 97 ? 18.687 4.188 -15.659 1.00 94.62 97 ILE A N 1
ATOM 784 C CA . ILE A 1 97 ? 17.774 5.102 -14.971 1.00 94.62 97 ILE A CA 1
ATOM 785 C C . ILE A 1 97 ? 17.798 6.421 -15.738 1.00 94.62 97 ILE A C 1
ATOM 787 O O . ILE A 1 97 ? 18.854 7.034 -15.871 1.00 94.62 97 ILE A O 1
ATOM 791 N N . ALA A 1 98 ? 16.645 6.834 -16.256 1.00 94.62 98 ALA A N 1
ATOM 792 C CA . ALA A 1 98 ? 16.481 8.107 -16.948 1.00 94.62 98 ALA A CA 1
ATOM 793 C C . ALA A 1 98 ? 15.901 9.179 -16.012 1.00 94.62 98 ALA A C 1
ATOM 795 O O . ALA A 1 98 ? 15.275 8.865 -14.999 1.00 94.62 98 ALA A O 1
ATOM 796 N N . ASP A 1 99 ? 16.019 10.454 -16.388 1.00 97.44 99 ASP A N 1
ATOM 797 C CA . ASP A 1 99 ? 15.463 11.568 -15.604 1.00 97.44 99 ASP A CA 1
ATOM 798 C C . ASP A 1 99 ? 13.949 11.433 -15.382 1.00 97.44 99 ASP A C 1
ATOM 800 O O . ASP A 1 99 ? 13.436 11.743 -14.307 1.00 97.44 99 ASP A O 1
ATOM 804 N N . ILE A 1 100 ? 13.231 10.879 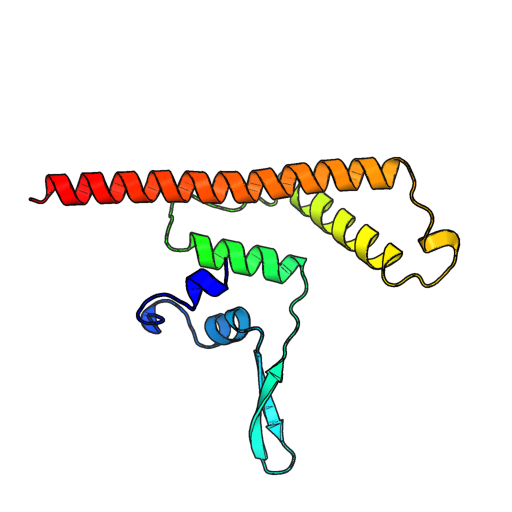-16.365 1.00 96.50 100 ILE A N 1
ATOM 805 C CA . ILE A 1 100 ? 11.798 10.592 -16.238 1.00 96.50 100 ILE A CA 1
ATOM 806 C C . ILE A 1 100 ? 11.505 9.543 -15.156 1.00 96.50 100 ILE A C 1
ATOM 808 O O . ILE A 1 100 ? 10.490 9.645 -14.464 1.00 96.50 100 ILE A O 1
ATOM 812 N N . ASP A 1 101 ? 12.392 8.560 -14.957 1.00 97.06 101 ASP A N 1
ATOM 813 C CA . ASP A 1 101 ? 12.246 7.591 -13.870 1.00 97.06 101 ASP A CA 1
ATOM 814 C C . ASP A 1 101 ? 12.373 8.307 -12.520 1.00 97.06 101 ASP A C 1
ATOM 816 O O . ASP A 1 101 ? 11.556 8.088 -11.624 1.00 97.06 101 ASP A O 1
ATOM 820 N N . LEU A 1 102 ? 13.354 9.208 -12.388 1.00 97.56 102 LEU A N 1
ATOM 821 C CA . LEU A 1 102 ? 13.565 10.003 -11.175 1.00 97.56 102 LEU A CA 1
ATOM 822 C C . LEU A 1 102 ? 12.371 10.919 -10.878 1.00 97.56 102 LEU A C 1
ATOM 824 O O . LEU A 1 102 ? 11.939 11.015 -9.724 1.00 97.56 102 LEU A O 1
ATOM 828 N N . GLU A 1 103 ? 11.797 11.555 -11.899 1.00 98.00 103 GLU A N 1
ATOM 829 C CA . GLU A 1 103 ? 10.604 12.393 -11.759 1.00 98.00 103 GLU A CA 1
ATOM 830 C C . GLU A 1 103 ? 9.396 11.578 -11.268 1.00 98.00 103 GLU A C 1
ATOM 832 O O . GLU A 1 103 ? 8.723 11.970 -10.306 1.00 98.00 103 GLU A O 1
ATOM 837 N N . ILE A 1 104 ? 9.146 10.415 -11.879 1.00 98.12 104 ILE A N 1
ATOM 838 C CA . ILE A 1 104 ? 8.058 9.508 -11.493 1.00 98.12 104 ILE A CA 1
ATOM 839 C C . ILE A 1 104 ? 8.253 9.014 -10.056 1.00 98.12 104 ILE A C 1
ATOM 841 O O . ILE A 1 104 ? 7.309 9.052 -9.264 1.00 98.12 104 ILE A O 1
ATOM 845 N N . VAL A 1 105 ? 9.469 8.590 -9.695 1.00 97.75 105 VAL A N 1
ATOM 846 C CA . VAL A 1 105 ? 9.797 8.127 -8.338 1.00 97.75 105 VAL A CA 1
ATOM 847 C C . VAL A 1 105 ? 9.608 9.241 -7.317 1.00 97.75 105 VAL A C 1
ATOM 849 O O . VAL A 1 105 ? 8.992 9.012 -6.278 1.00 97.75 105 VAL A O 1
ATOM 852 N N . THR A 1 106 ? 10.044 10.461 -7.625 1.00 98.12 106 THR A N 1
ATOM 853 C CA . THR A 1 106 ? 9.886 11.618 -6.734 1.00 98.12 106 THR A CA 1
ATOM 854 C C . THR A 1 106 ? 8.414 11.938 -6.496 1.00 98.12 106 THR A C 1
ATOM 856 O O . THR A 1 106 ? 7.993 12.120 -5.350 1.00 98.12 106 THR A O 1
ATOM 859 N N . LYS A 1 107 ? 7.604 11.969 -7.560 1.00 97.69 107 LYS A N 1
ATOM 860 C CA . LYS A 1 107 ? 6.159 12.210 -7.458 1.00 97.69 107 LYS A CA 1
ATOM 861 C C . LYS A 1 107 ? 5.458 11.095 -6.679 1.00 97.69 107 LYS A C 1
ATOM 863 O O . LYS A 1 107 ? 4.698 11.385 -5.757 1.00 97.69 107 LYS A O 1
ATOM 868 N N . GLY A 1 108 ? 5.759 9.833 -6.983 1.00 97.38 108 GLY A N 1
ATOM 869 C CA . GLY A 1 108 ? 5.169 8.683 -6.295 1.00 97.38 108 GLY A CA 1
ATOM 870 C C . GLY A 1 108 ? 5.562 8.605 -4.819 1.00 97.38 108 GLY A C 1
ATOM 871 O O . GLY A 1 108 ? 4.719 8.299 -3.980 1.00 97.38 108 GLY A O 1
ATOM 872 N N . TYR A 1 109 ? 6.806 8.951 -4.477 1.00 97.12 109 TYR A N 1
ATOM 873 C CA . TYR A 1 109 ? 7.269 9.039 -3.091 1.00 97.12 109 TYR A CA 1
ATOM 874 C C . TYR A 1 109 ? 6.549 10.146 -2.316 1.00 97.12 109 TYR A C 1
ATOM 876 O O . TYR A 1 109 ? 6.099 9.923 -1.192 1.00 97.12 109 TYR A O 1
ATOM 884 N N . ARG A 1 110 ? 6.394 11.337 -2.911 1.00 97.38 110 ARG A N 1
ATOM 885 C CA . ARG A 1 110 ? 5.632 12.437 -2.295 1.00 97.38 110 ARG A CA 1
ATOM 886 C C . ARG A 1 110 ? 4.185 12.033 -2.037 1.00 97.38 110 ARG A C 1
ATOM 888 O O . ARG A 1 110 ? 3.702 12.231 -0.928 1.00 97.38 110 ARG A O 1
ATOM 895 N N . TRP A 1 111 ? 3.534 11.416 -3.022 1.00 97.31 111 TRP A N 1
ATOM 896 C CA . TRP A 1 111 ? 2.166 10.927 -2.873 1.00 97.31 111 TRP A CA 1
ATOM 897 C C . TRP A 1 111 ? 2.046 9.860 -1.780 1.00 97.31 111 TRP A C 1
ATOM 899 O O . TRP A 1 111 ? 1.189 9.971 -0.910 1.00 97.31 111 TRP A O 1
ATOM 909 N N . PHE A 1 112 ? 2.941 8.868 -1.762 1.00 96.56 112 PHE A N 1
ATOM 910 C CA . PHE A 1 112 ? 2.942 7.830 -0.731 1.00 96.56 112 PHE A CA 1
ATOM 911 C C . PHE A 1 112 ? 3.060 8.429 0.677 1.00 96.56 112 PHE A C 1
ATOM 913 O O . PHE A 1 112 ? 2.284 8.078 1.565 1.00 96.56 112 PHE A O 1
ATOM 920 N N . ASN A 1 113 ? 3.997 9.360 0.878 1.00 96.56 113 ASN A N 1
ATOM 921 C CA . ASN A 1 113 ? 4.158 10.022 2.171 1.00 96.56 113 ASN A CA 1
ATOM 922 C C . ASN A 1 113 ? 2.934 10.846 2.542 1.00 96.56 113 ASN A C 1
ATOM 924 O O . ASN A 1 113 ? 2.494 10.773 3.684 1.00 96.56 113 ASN A O 1
ATOM 928 N N . TRP A 1 114 ? 2.370 11.590 1.591 1.00 95.94 114 TRP A N 1
ATOM 929 C CA . TRP A 1 114 ? 1.141 12.342 1.809 1.00 95.94 114 TRP A CA 1
ATOM 930 C C . TRP A 1 114 ? 0.015 11.427 2.291 1.00 95.94 114 TRP A C 1
ATOM 932 O O . TRP A 1 114 ? -0.523 11.648 3.367 1.00 95.94 114 TRP A O 1
ATOM 942 N N . VAL A 1 115 ? -0.257 10.335 1.572 1.00 95.75 115 VAL A N 1
ATOM 943 C CA . VAL A 1 115 ? -1.293 9.356 1.931 1.00 95.75 115 VAL A CA 1
ATOM 944 C C . VAL A 1 115 ? -1.108 8.815 3.348 1.00 95.75 115 VAL A C 1
ATOM 946 O O . VAL A 1 115 ? -2.066 8.781 4.124 1.00 95.75 115 VAL A O 1
ATOM 949 N N . VAL A 1 116 ? 0.115 8.402 3.695 1.00 94.25 116 VAL A N 1
ATOM 950 C CA . VAL A 1 116 ? 0.424 7.850 5.021 1.00 94.25 116 VAL A CA 1
ATOM 951 C C . VAL A 1 116 ? 0.286 8.916 6.109 1.00 94.25 116 VAL A C 1
ATOM 953 O O . VAL A 1 116 ? -0.307 8.641 7.150 1.00 94.25 116 VAL A O 1
ATOM 956 N N . LEU A 1 117 ? 0.793 10.128 5.880 1.00 94.62 117 LEU A N 1
ATOM 957 C CA . LEU A 1 117 ? 0.69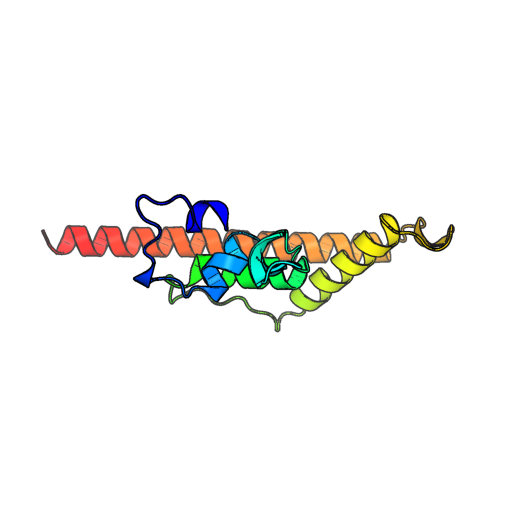9 11.230 6.837 1.00 94.62 117 LEU A CA 1
ATOM 958 C C . LEU A 1 117 ? -0.751 11.666 7.049 1.00 94.62 117 LEU A C 1
ATOM 960 O O . LEU A 1 117 ? -1.172 11.786 8.195 1.00 94.62 117 LEU A O 1
ATOM 964 N N . SER A 1 118 ? -1.536 11.826 5.983 1.00 93.12 118 SER A N 1
ATOM 965 C CA . SER A 1 118 ? -2.961 12.154 6.074 1.00 93.12 118 SER A CA 1
ATOM 966 C C . SER A 1 118 ? -3.738 11.096 6.858 1.00 93.12 118 SER A C 1
ATOM 968 O O . SER A 1 118 ? -4.590 11.443 7.671 1.00 93.12 118 SER A O 1
ATOM 970 N N . ALA A 1 119 ? -3.424 9.809 6.669 1.00 92.56 119 ALA A N 1
ATOM 971 C CA . ALA A 1 119 ? -4.044 8.734 7.441 1.00 92.56 119 ALA A CA 1
ATOM 972 C C . ALA A 1 119 ? -3.691 8.811 8.934 1.00 92.56 119 ALA A C 1
ATOM 974 O O . ALA A 1 119 ? -4.560 8.667 9.791 1.00 92.56 119 ALA A O 1
ATOM 975 N N . LEU A 1 120 ? -2.418 9.061 9.257 1.00 91.19 120 LEU A N 1
ATOM 976 C CA . LEU A 1 120 ? -1.959 9.177 10.642 1.00 91.19 120 LEU A CA 1
ATOM 977 C C . LEU A 1 120 ? -2.531 10.412 11.345 1.00 91.19 120 LEU A C 1
ATOM 979 O O . LEU A 1 120 ? -2.961 10.297 12.489 1.00 91.19 120 LEU A O 1
ATOM 983 N N . LEU A 1 121 ? -2.567 11.563 10.671 1.00 92.19 121 LEU A N 1
ATOM 984 C CA . LEU A 1 121 ? -3.166 12.790 11.202 1.00 92.19 121 LEU A CA 1
ATOM 985 C C . LEU A 1 121 ? -4.649 12.585 11.503 1.00 92.19 121 LEU A C 1
ATOM 987 O O . LEU A 1 121 ? -5.089 12.860 12.615 1.00 92.19 121 LEU A O 1
ATOM 991 N N . ASN A 1 122 ? -5.386 11.991 10.564 1.00 91.88 122 ASN A N 1
ATOM 992 C CA . ASN A 1 122 ? -6.797 11.699 10.769 1.00 91.88 122 ASN A CA 1
ATOM 993 C C . ASN A 1 122 ? -7.038 10.752 11.958 1.00 91.88 122 ASN A C 1
ATOM 995 O O . ASN A 1 122 ? -8.011 10.906 12.692 1.00 91.88 122 ASN A O 1
ATOM 999 N N . LEU A 1 123 ? -6.141 9.787 12.183 1.00 88.62 123 LEU A N 1
ATOM 1000 C CA . LEU A 1 123 ? -6.231 8.901 13.341 1.00 88.62 123 LEU A CA 1
ATOM 1001 C C . LEU A 1 123 ? -6.035 9.657 14.665 1.00 88.62 123 LEU A C 1
ATOM 1003 O O . LEU A 1 123 ? -6.730 9.356 15.634 1.00 88.62 123 LEU A O 1
ATOM 1007 N N . VAL A 1 124 ? -5.102 10.612 14.715 1.00 90.06 124 VAL A N 1
ATOM 1008 C CA . VAL A 1 124 ? -4.876 11.455 15.901 1.00 90.06 124 VAL A CA 1
ATOM 1009 C C . VAL A 1 124 ? -6.106 12.319 16.178 1.00 90.06 124 VAL A C 1
ATOM 1011 O O . VAL A 1 124 ? -6.609 12.314 17.298 1.00 90.06 124 VAL A O 1
ATOM 1014 N N . GLU A 1 125 ? -6.648 12.973 15.149 1.00 90.06 125 GLU A N 1
ATOM 1015 C CA . GLU A 1 125 ? -7.870 13.782 15.256 1.00 90.06 125 GLU A CA 1
ATOM 1016 C C . GLU A 1 125 ? -9.050 12.953 15.784 1.00 90.06 125 GLU A C 1
ATOM 1018 O O . GLU A 1 125 ? -9.726 13.351 16.734 1.00 90.06 125 GLU A O 1
ATOM 1023 N N . TYR A 1 126 ? -9.250 11.752 15.233 1.00 88.50 126 TYR A N 1
ATOM 1024 C CA . TYR A 1 126 ? -10.297 10.838 15.683 1.00 88.50 126 TYR A CA 1
ATOM 1025 C C . TYR A 1 126 ? -10.118 10.412 17.150 1.00 88.50 126 TYR A C 1
ATOM 1027 O O . TYR A 1 126 ? -11.085 10.352 17.912 1.00 88.50 126 TYR A O 1
ATOM 1035 N N . GLN A 1 127 ? -8.885 10.130 17.581 1.00 87.25 127 GLN A N 1
ATOM 1036 C CA . GLN A 1 127 ? -8.605 9.786 18.978 1.00 87.25 127 GLN A CA 1
ATOM 1037 C C . GLN A 1 127 ? -8.908 10.951 19.924 1.00 87.25 127 GLN A C 1
ATOM 1039 O O . GLN A 1 127 ? -9.531 10.737 20.968 1.00 87.25 127 GLN A O 1
ATOM 1044 N N . ASP A 1 128 ? -8.539 12.174 19.548 1.00 89.50 128 ASP A N 1
ATOM 1045 C CA . ASP A 1 128 ? -8.820 13.374 20.336 1.00 89.50 128 ASP A CA 1
ATOM 1046 C C . ASP A 1 128 ? -10.326 13.620 20.491 1.00 89.50 128 ASP A C 1
ATOM 1048 O O . ASP A 1 128 ? -10.798 13.947 21.586 1.00 89.50 128 ASP A O 1
ATOM 1052 N N . GLU A 1 129 ? -11.107 13.423 19.427 1.00 89.00 129 GLU A N 1
ATOM 1053 C CA . GLU A 1 129 ? -12.569 13.495 19.489 1.00 89.00 129 GLU A CA 1
ATOM 1054 C C . GLU A 1 129 ? -13.158 12.466 20.457 1.00 89.00 129 GLU A C 1
ATOM 1056 O O . GLU A 1 129 ? -14.035 12.794 21.262 1.00 89.00 129 GLU A O 1
ATOM 1061 N N . MET A 1 130 ? -12.670 11.226 20.410 1.00 87.25 130 MET A N 1
ATOM 1062 C CA . MET A 1 130 ? -13.133 10.162 21.300 1.00 87.25 130 MET A CA 1
ATOM 1063 C C . MET A 1 130 ? -12.781 10.446 22.763 1.00 87.25 130 MET A C 1
ATOM 1065 O O . MET A 1 130 ? -13.626 10.261 23.639 1.00 87.25 130 MET A O 1
ATOM 1069 N N . ILE A 1 131 ? -11.581 10.964 23.040 1.00 90.31 131 ILE A N 1
ATOM 1070 C CA . ILE A 1 131 ? -11.168 11.364 24.393 1.00 90.31 131 ILE A CA 1
ATOM 1071 C C . ILE A 1 131 ? -12.066 12.486 24.924 1.00 90.31 131 ILE A C 1
ATOM 1073 O O . ILE A 1 131 ? -12.504 12.424 26.074 1.00 90.31 131 ILE A O 1
ATOM 1077 N N . LYS A 1 132 ? -12.377 13.499 24.105 1.00 92.31 132 LYS A N 1
ATOM 1078 C CA . LYS A 1 132 ? -13.295 14.585 24.490 1.00 92.31 132 LYS A CA 1
ATOM 1079 C C . LYS A 1 132 ? -14.693 14.052 24.805 1.00 92.31 132 LYS A C 1
ATOM 1081 O O . LYS A 1 132 ? -15.256 14.414 25.832 1.00 92.31 132 LYS A O 1
ATOM 1086 N N . LYS A 1 133 ? -15.230 13.151 23.973 1.00 90.38 133 LYS A N 1
ATOM 1087 C CA . LYS A 1 133 ? -16.535 12.509 24.214 1.00 90.38 133 LYS A CA 1
ATOM 1088 C C . LYS A 1 133 ? -16.556 11.736 25.532 1.00 90.38 133 LYS A C 1
ATOM 1090 O O . LYS A 1 133 ? -17.496 11.897 26.297 1.00 90.38 133 LYS A O 1
ATOM 1095 N N . LEU A 1 134 ? -15.514 10.956 25.826 1.00 90.12 134 LEU A N 1
ATOM 1096 C CA . LEU A 1 134 ? -15.409 10.204 27.082 1.00 90.12 134 LEU A CA 1
ATOM 1097 C C . LEU A 1 134 ? -15.316 11.117 28.310 1.00 90.12 134 LEU A C 1
ATOM 1099 O O . LEU A 1 134 ? -15.913 10.813 29.337 1.00 90.12 134 LEU A O 1
ATOM 1103 N N . LYS A 1 135 ? -14.602 12.244 28.209 1.00 90.38 135 LYS A N 1
ATOM 1104 C CA . LYS A 1 135 ? -14.515 13.232 29.295 1.00 90.38 135 LYS A CA 1
ATOM 1105 C C . LYS A 1 135 ? -15.836 13.952 29.564 1.00 90.38 135 LYS A C 1
ATOM 1107 O O . LYS A 1 135 ? -16.054 14.346 30.695 1.00 90.38 135 LYS A O 1
ATOM 1112 N N . ASN A 1 136 ? -16.693 14.105 28.556 1.00 84.50 136 ASN A N 1
ATOM 1113 C CA . ASN A 1 136 ? -18.009 14.737 28.697 1.00 84.50 136 ASN A CA 1
ATOM 1114 C C . ASN A 1 136 ? -19.105 13.768 29.187 1.00 84.50 136 ASN A C 1
ATOM 1116 O O . ASN A 1 136 ? -20.240 14.191 29.385 1.00 84.50 136 ASN A O 1
ATOM 1120 N N . LEU A 1 137 ? -18.790 12.474 29.308 1.00 74.81 137 LEU A N 1
ATOM 1121 C CA . LEU A 1 137 ? -19.693 11.433 29.812 1.00 74.81 137 LEU A CA 1
ATOM 1122 C C . LEU A 1 137 ? -19.472 11.117 31.304 1.00 74.81 137 LEU A C 1
ATOM 1124 O O . LEU A 1 137 ? -20.279 10.384 31.873 1.00 74.81 137 LEU A O 1
ATOM 1128 N N . ASN A 1 138 ? -18.406 11.653 31.909 1.00 53.12 138 ASN A N 1
ATOM 1129 C CA . ASN A 1 138 ? -18.096 11.578 33.343 1.00 53.12 138 ASN A CA 1
ATOM 1130 C C . ASN A 1 138 ? -18.318 12.940 34.003 1.00 53.12 138 ASN A C 1
ATOM 1132 O O . ASN A 1 138 ? -18.596 12.946 35.220 1.00 53.12 138 ASN A O 1
#

pLDDT: mean 88.98, std 11.37, range [43.0, 98.12]

Foldseek 3Di:
DLCVCVPDPDNVCVLDPPVLVCLSVQWDWDADPVRDIDIDRHDDDPLVSVQSVLCSVCVPLPPDDDDPPPCLSVLLVLLVVLVCLCVPPPDPCSVDDDVVNVVSNVSNVVSVVVNVVVSVVSVVVVVVVVVVVVVVVD

Organism: NCBI:txid1705565

Secondary structure (DSSP, 8-state):
-HHHHHSSSS--GGGS-HHHHHHHHTEEEEE-TTS-EEEEE----HHHHHHHHHHHHHTT-TT-----SSSHHHHHHHHHHHHHHHHS-SSGGGGPPPHHHHHHHHHHHHHHHHHHHHHHHHHHHHHHHHHHHHHT--